Protein AF-A0A258D635-F1 (afdb_monomer_lite)

pLDDT: mean 95.73, std 7.49, range [54.06, 98.81]

Structure (mmCIF, N/CA/C/O backbone):
data_AF-A0A258D635-F1
#
_entry.id   AF-A0A258D635-F1
#
loop_
_atom_site.group_PDB
_atom_site.id
_atom_site.type_symbol
_atom_site.label_atom_id
_atom_site.label_alt_id
_atom_site.label_comp_id
_atom_site.label_asym_id
_atom_site.label_entity_id
_atom_site.label_seq_id
_atom_site.pdbx_PDB_ins_code
_atom_site.Cartn_x
_atom_site.Cartn_y
_atom_site.Cartn_z
_atom_site.occupancy
_atom_site.B_iso_or_equiv
_atom_site.auth_seq_id
_atom_site.auth_comp_id
_atom_site.auth_asym_id
_atom_site.auth_atom_id
_atom_site.pdbx_PDB_model_num
ATOM 1 N N . ARG A 1 1 ? -7.916 12.656 21.686 1.00 86.75 1 ARG A N 1
ATOM 2 C CA . ARG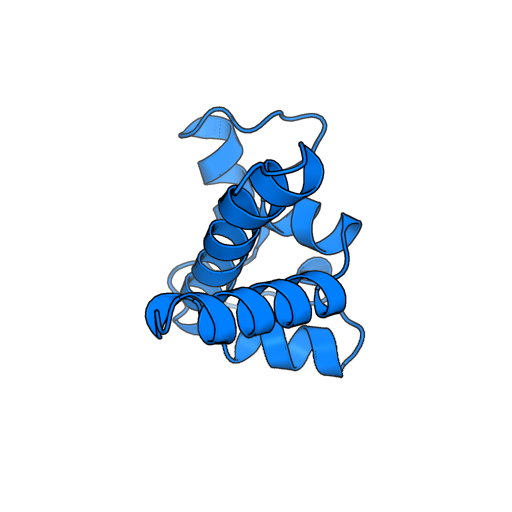 A 1 1 ? -7.678 11.275 22.177 1.00 86.75 1 ARG A CA 1
ATOM 3 C C . ARG A 1 1 ? -6.200 10.934 22.041 1.00 86.75 1 ARG A C 1
ATOM 5 O O . ARG A 1 1 ? -5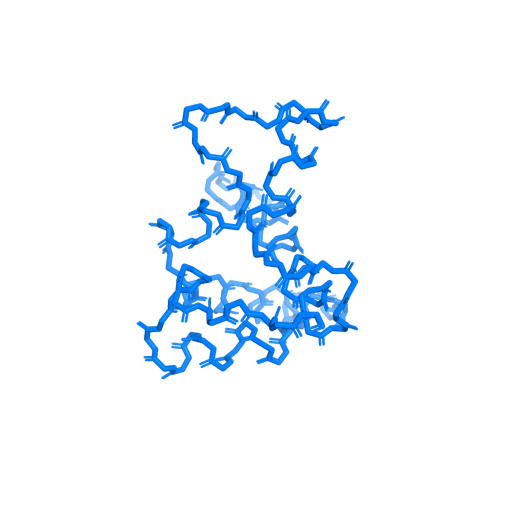.533 11.623 21.280 1.00 86.75 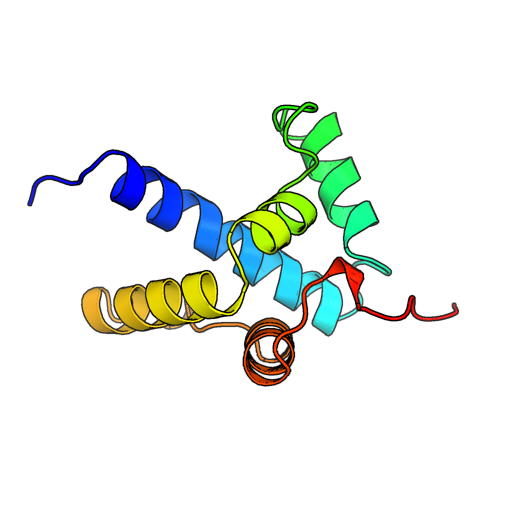1 ARG A O 1
ATOM 12 N N . SER A 1 2 ? -5.697 9.934 22.763 1.00 93.19 2 SER A N 1
ATOM 13 C CA . SER A 1 2 ? -4.369 9.354 22.522 1.00 93.19 2 SER A CA 1
ATOM 14 C C . SER A 1 2 ? -4.426 8.349 21.369 1.00 93.19 2 SER A C 1
ATOM 16 O O . SER A 1 2 ? -5.486 7.785 21.096 1.00 93.19 2 SER A O 1
ATOM 18 N N . PHE A 1 3 ? -3.290 8.144 20.704 1.00 95.06 3 PHE A N 1
ATOM 19 C CA . PHE A 1 3 ? -3.130 7.179 19.620 1.00 95.06 3 PHE A CA 1
ATOM 20 C C . PHE A 1 3 ? -2.059 6.159 19.999 1.00 95.06 3 PHE A C 1
ATOM 22 O O . PHE A 1 3 ? -1.043 6.523 20.597 1.00 95.06 3 PHE A O 1
ATOM 29 N N . THR A 1 4 ? -2.282 4.890 19.661 1.00 97.50 4 THR A N 1
ATOM 30 C CA . THR A 1 4 ? -1.237 3.864 19.766 1.00 97.50 4 THR A CA 1
ATOM 31 C C . THR A 1 4 ? -0.211 4.055 18.650 1.00 97.50 4 THR A C 1
ATOM 33 O O . THR A 1 4 ? -0.491 4.701 17.641 1.00 97.50 4 THR A O 1
ATOM 36 N N . THR A 1 5 ? 0.983 3.480 18.796 1.00 97.00 5 THR A N 1
ATOM 37 C CA . THR A 1 5 ? 2.010 3.527 17.742 1.00 97.00 5 THR A CA 1
ATOM 38 C C . THR A 1 5 ? 1.505 2.939 16.423 1.00 97.00 5 THR A C 1
ATOM 40 O O . THR A 1 5 ? 1.735 3.531 15.372 1.00 97.00 5 THR A O 1
ATOM 43 N N . ASP A 1 6 ? 0.762 1.833 16.473 1.00 94.69 6 ASP A N 1
ATOM 44 C CA . ASP A 1 6 ? 0.198 1.197 15.277 1.00 94.69 6 ASP A CA 1
ATOM 45 C C . ASP A 1 6 ? -0.889 2.055 14.624 1.00 94.69 6 ASP A C 1
ATOM 47 O O . ASP A 1 6 ? -0.987 2.123 13.396 1.00 94.69 6 ASP A O 1
ATOM 51 N N . GLU A 1 7 ? -1.683 2.766 15.429 1.00 95.75 7 GLU A N 1
ATOM 52 C CA . GLU A 1 7 ? -2.655 3.720 14.903 1.00 95.75 7 GLU A CA 1
ATOM 53 C C . GLU A 1 7 ? -1.950 4.909 14.240 1.00 95.75 7 GLU A C 1
ATOM 55 O O . GLU A 1 7 ? -2.335 5.318 13.150 1.00 95.75 7 GLU A O 1
ATOM 60 N N . ILE A 1 8 ? -0.875 5.431 14.838 1.00 97.38 8 ILE A N 1
ATOM 61 C CA . ILE A 1 8 ? -0.072 6.495 14.220 1.00 97.38 8 ILE A CA 1
ATOM 62 C C . ILE A 1 8 ? 0.505 6.019 12.880 1.00 97.38 8 ILE A C 1
ATOM 64 O O . ILE A 1 8 ? 0.395 6.731 11.885 1.00 97.38 8 ILE A O 1
ATOM 68 N N . LEU A 1 9 ? 1.086 4.816 12.833 1.00 96.19 9 LEU A N 1
ATOM 69 C CA . LEU A 1 9 ? 1.669 4.264 11.610 1.00 96.19 9 LEU A CA 1
ATOM 70 C C . LEU A 1 9 ? 0.622 4.064 10.511 1.00 96.19 9 LEU A C 1
ATOM 72 O O . LEU A 1 9 ? 0.817 4.542 9.399 1.00 96.19 9 LEU A O 1
ATOM 76 N N . SER A 1 10 ? -0.495 3.400 10.811 1.00 96.25 10 SER A N 1
ATOM 77 C CA . SER A 1 10 ? -1.555 3.153 9.820 1.00 96.25 10 SER A CA 1
ATOM 78 C C . SER A 1 10 ? -2.168 4.449 9.289 1.00 96.25 10 SER A C 1
ATOM 80 O O . SER A 1 10 ? -2.299 4.611 8.079 1.00 96.25 10 SER A O 1
ATOM 82 N N . ARG A 1 11 ? -2.431 5.432 10.159 1.00 96.81 11 ARG A N 1
ATOM 83 C CA . ARG A 1 11 ? -2.937 6.754 9.752 1.00 96.81 11 ARG A CA 1
ATOM 84 C C . ARG A 1 11 ? -2.010 7.511 8.804 1.00 96.81 11 ARG A C 1
ATOM 86 O O . ARG A 1 11 ? -2.495 8.335 8.037 1.00 96.81 11 ARG A O 1
ATOM 93 N N . LEU A 1 12 ? -0.703 7.268 8.877 1.00 96.62 12 LEU A N 1
ATOM 94 C CA . LEU A 1 12 ? 0.280 7.903 8.000 1.00 96.62 12 LEU A CA 1
ATOM 95 C C . LEU A 1 12 ? 0.506 7.105 6.714 1.00 96.62 12 LEU A C 1
ATOM 97 O O . LEU A 1 12 ? 0.619 7.694 5.643 1.00 96.62 12 LEU A O 1
ATOM 101 N N . LEU A 1 13 ? 0.581 5.777 6.811 1.00 97.88 13 LEU A N 1
ATOM 102 C CA . LEU A 1 13 ? 1.009 4.922 5.704 1.00 97.88 13 LEU A CA 1
ATOM 103 C C . LEU A 1 13 ? -0.144 4.432 4.825 1.00 97.88 13 LEU A C 1
ATOM 105 O O . LEU A 1 13 ? 0.035 4.318 3.615 1.00 97.88 13 LEU A O 1
ATOM 109 N N . ASP A 1 14 ? -1.330 4.187 5.381 1.00 98.56 14 ASP A N 1
ATOM 110 C CA . ASP A 1 14 ? -2.467 3.717 4.584 1.00 98.56 14 ASP A CA 1
ATOM 111 C C . ASP A 1 14 ? -2.883 4.733 3.504 1.00 98.56 14 ASP A C 1
ATOM 113 O O . ASP A 1 14 ? -3.112 4.314 2.367 1.00 98.56 14 ASP A O 1
ATOM 117 N N . PRO A 1 15 ? -2.922 6.059 3.771 1.00 98.56 15 PRO A N 1
ATOM 118 C CA . PRO A 1 15 ? -3.197 7.044 2.726 1.00 98.56 15 PRO A CA 1
ATOM 119 C C . PRO A 1 15 ? -2.124 7.077 1.630 1.00 98.56 15 PRO A C 1
ATOM 121 O O . PRO A 1 15 ? -2.459 7.265 0.464 1.00 98.56 15 PRO A O 1
ATOM 124 N N . ILE A 1 16 ? -0.851 6.844 1.975 1.00 98.19 16 ILE A N 1
ATOM 125 C CA . ILE A 1 16 ? 0.250 6.759 1.000 1.00 98.19 16 ILE A CA 1
ATOM 126 C C . ILE A 1 16 ? 0.035 5.572 0.058 1.00 98.19 16 ILE A C 1
ATOM 128 O O . ILE A 1 16 ? 0.145 5.713 -1.159 1.00 98.19 16 ILE A O 1
ATOM 132 N N . VAL A 1 17 ? -0.310 4.408 0.612 1.00 98.62 17 VAL A N 1
ATOM 133 C CA . VAL A 1 17 ? -0.634 3.214 -0.180 1.00 98.62 17 VAL A CA 1
ATOM 134 C C . VAL A 1 17 ? -1.853 3.463 -1.066 1.00 98.62 17 VAL A C 1
ATOM 136 O O . VAL A 1 17 ? -1.865 3.077 -2.235 1.00 98.62 17 VAL A O 1
ATOM 139 N N . ASN A 1 18 ? -2.874 4.124 -0.520 1.00 98.75 18 ASN A N 1
ATOM 140 C CA . ASN A 1 18 ? -4.087 4.461 -1.251 1.00 98.75 18 ASN A CA 1
ATOM 141 C C . ASN A 1 18 ? -3.794 5.348 -2.467 1.00 98.75 18 ASN A C 1
ATOM 143 O O . ASN A 1 18 ? -4.287 5.089 -3.562 1.00 98.75 18 ASN A O 1
ATOM 147 N N . GLU A 1 19 ? -2.942 6.354 -2.288 1.00 98.56 19 GLU A N 1
ATOM 148 C CA . GLU A 1 19 ? -2.510 7.227 -3.375 1.00 98.56 19 GLU A CA 1
ATOM 149 C C . GLU A 1 19 ? -1.671 6.476 -4.411 1.00 98.56 19 GLU A C 1
ATOM 151 O O . GLU A 1 19 ? -1.894 6.618 -5.612 1.00 98.56 19 GLU A O 1
ATOM 156 N N . GLY A 1 20 ? -0.784 5.583 -3.967 1.00 98.38 20 GLY A N 1
ATOM 157 C CA . GLY A 1 20 ? -0.062 4.685 -4.867 1.00 98.38 20 GLY A CA 1
ATOM 158 C C . GLY A 1 20 ? -1.001 3.830 -5.728 1.00 98.38 20 GLY A C 1
ATOM 159 O O . GLY A 1 20 ? -0.757 3.644 -6.921 1.00 98.38 20 GLY A O 1
ATOM 160 N N . ALA A 1 21 ? -2.120 3.362 -5.168 1.00 98.50 21 ALA A N 1
ATOM 161 C CA . ALA A 1 21 ? -3.136 2.643 -5.930 1.00 98.50 21 ALA A CA 1
ATOM 162 C C . ALA A 1 21 ? -3.842 3.531 -6.974 1.00 98.50 21 ALA A C 1
ATOM 164 O O . ALA A 1 21 ? -4.098 3.050 -8.078 1.00 98.50 21 ALA A O 1
ATOM 165 N N . ARG A 1 22 ? -4.111 4.811 -6.676 1.00 98.56 22 ARG A N 1
ATOM 166 C CA . ARG A 1 22 ? -4.663 5.765 -7.662 1.00 98.56 22 ARG A CA 1
ATOM 167 C C . ARG A 1 22 ? -3.691 6.021 -8.806 1.00 98.56 22 ARG A C 1
ATOM 169 O O . ARG A 1 22 ? -4.069 5.873 -9.961 1.00 98.56 22 ARG A O 1
ATOM 176 N N . ILE A 1 23 ? -2.420 6.269 -8.490 1.00 98.38 23 ILE A N 1
ATOM 177 C CA . ILE A 1 23 ? -1.341 6.462 -9.474 1.00 98.38 23 ILE A CA 1
ATOM 178 C C . ILE A 1 23 ? -1.258 5.273 -10.451 1.00 98.38 23 ILE A C 1
ATOM 180 O O . ILE A 1 23 ? -1.085 5.463 -11.658 1.00 98.38 23 ILE A O 1
ATOM 184 N N . LEU A 1 24 ? -1.401 4.040 -9.952 1.00 97.50 24 LEU A N 1
ATOM 185 C CA . LEU A 1 24 ? -1.431 2.833 -10.789 1.00 97.50 24 LEU A CA 1
ATOM 186 C C . LEU A 1 24 ? -2.719 2.699 -11.613 1.00 97.50 24 LEU A C 1
ATOM 188 O O . LEU A 1 24 ? -2.691 2.208 -12.745 1.00 97.50 24 LEU A O 1
ATOM 192 N N . GLU A 1 25 ? -3.860 3.081 -11.046 1.00 96.38 25 GLU A N 1
ATOM 193 C CA . GLU A 1 25 ? -5.153 3.032 -11.726 1.00 96.38 25 GLU A CA 1
ATOM 194 C C . GLU A 1 25 ? -5.209 4.013 -12.902 1.00 96.38 25 GLU A C 1
ATOM 196 O O . GLU A 1 25 ? -5.572 3.617 -14.015 1.00 96.38 25 GLU A O 1
ATOM 201 N N . GLU A 1 26 ? -4.749 5.241 -12.663 1.00 97.19 26 GLU A N 1
ATOM 202 C CA . GLU A 1 26 ? -4.629 6.334 -13.631 1.00 97.19 26 GLU A CA 1
ATOM 203 C C . GLU A 1 26 ? -3.549 6.075 -14.694 1.00 97.19 26 GLU A C 1
ATOM 205 O O . GLU A 1 26 ? -3.531 6.725 -15.737 1.00 97.19 26 GLU A O 1
ATOM 210 N N . GLY A 1 27 ? -2.668 5.095 -14.466 1.00 95.88 27 GLY A N 1
ATOM 211 C CA . GLY A 1 27 ? -1.597 4.732 -15.394 1.00 95.88 27 GLY A CA 1
ATOM 212 C C . GLY A 1 27 ? -0.415 5.703 -15.386 1.00 95.88 27 GLY A C 1
ATOM 213 O O . GLY A 1 27 ? 0.378 5.695 -16.325 1.00 95.88 27 GLY A O 1
ATOM 214 N N . VAL A 1 28 ? -0.279 6.517 -14.336 1.00 97.25 28 VAL A N 1
ATOM 215 C CA . VAL A 1 28 ? 0.872 7.410 -14.130 1.00 97.25 28 VAL A CA 1
ATOM 216 C C . VAL A 1 28 ? 2.143 6.596 -13.863 1.00 97.25 28 VAL A C 1
ATOM 218 O O . VAL A 1 28 ? 3.217 6.947 -14.348 1.00 97.25 28 VAL A O 1
ATOM 221 N N . ALA A 1 29 ? 2.020 5.478 -13.140 1.00 96.44 29 ALA A N 1
ATOM 222 C CA . ALA A 1 29 ? 3.070 4.470 -13.005 1.00 96.44 29 ALA A CA 1
ATOM 223 C C . ALA A 1 29 ? 2.662 3.164 -13.702 1.00 96.44 29 ALA A C 1
ATOM 225 O O . ALA A 1 29 ? 1.502 2.750 -13.643 1.00 96.44 29 ALA A O 1
ATOM 226 N N . ALA A 1 30 ? 3.622 2.482 -14.335 1.00 94.94 30 ALA A N 1
ATOM 227 C CA . ALA A 1 30 ? 3.353 1.255 -15.087 1.00 94.94 30 ALA A CA 1
ATOM 228 C C . ALA A 1 30 ? 3.220 0.017 -14.183 1.00 94.94 30 ALA A C 1
ATOM 230 O O . ALA A 1 30 ? 2.501 -0.932 -14.517 1.00 94.94 30 ALA A O 1
ATOM 231 N N . ARG A 1 31 ? 3.922 0.006 -13.044 1.00 96.50 31 ARG A N 1
ATOM 232 C CA . ARG A 1 31 ? 3.920 -1.094 -12.068 1.00 96.50 31 ARG A CA 1
ATOM 233 C C . ARG A 1 31 ? 4.179 -0.591 -10.640 1.00 96.50 31 ARG A C 1
ATOM 235 O O . ARG A 1 31 ? 4.829 0.441 -10.474 1.00 96.50 31 ARG A O 1
ATOM 242 N N . PRO A 1 32 ? 3.758 -1.341 -9.601 1.00 97.88 32 PRO A N 1
ATOM 243 C CA . PRO A 1 32 ? 3.942 -0.943 -8.199 1.00 97.88 32 PRO A CA 1
ATOM 244 C C . PRO A 1 32 ? 5.405 -0.673 -7.830 1.00 97.88 32 PRO A C 1
ATOM 246 O O . PRO A 1 32 ? 5.704 0.275 -7.112 1.00 97.88 32 PRO A O 1
ATOM 249 N N . GLY A 1 33 ? 6.327 -1.460 -8.393 1.00 97.25 33 GLY A N 1
ATOM 250 C CA . GLY A 1 33 ? 7.761 -1.294 -8.162 1.00 97.25 33 GLY A CA 1
ATOM 251 C C . GLY A 1 33 ? 8.323 0.057 -8.623 1.00 97.25 33 GLY A C 1
ATOM 252 O O . GLY A 1 33 ? 9.297 0.522 -8.043 1.00 97.25 33 GLY A O 1
ATOM 253 N N . ASP A 1 34 ? 7.714 0.718 -9.616 1.00 97.44 34 ASP A N 1
ATOM 254 C CA . ASP A 1 34 ? 8.167 2.050 -10.043 1.00 97.44 34 ASP A CA 1
ATOM 255 C C . ASP A 1 34 ? 7.889 3.096 -8.948 1.00 97.44 34 ASP A C 1
ATOM 257 O O . ASP A 1 34 ? 8.709 3.983 -8.710 1.00 97.44 34 ASP A O 1
ATOM 261 N N . ILE A 1 35 ? 6.772 2.947 -8.226 1.00 98.19 35 ILE A N 1
ATOM 262 C CA . ILE A 1 35 ? 6.435 3.775 -7.060 1.00 98.19 35 ILE A CA 1
ATOM 263 C C . ILE A 1 35 ? 7.414 3.479 -5.920 1.00 98.19 35 ILE A C 1
ATOM 265 O O . ILE A 1 35 ? 7.984 4.404 -5.343 1.00 98.19 35 ILE A O 1
ATOM 269 N N . ASP A 1 36 ? 7.669 2.201 -5.630 1.00 98.31 36 ASP A N 1
ATOM 270 C CA . ASP A 1 36 ? 8.598 1.802 -4.566 1.00 98.31 36 ASP A CA 1
ATOM 271 C C . ASP A 1 36 ? 10.014 2.355 -4.789 1.00 98.31 36 ASP A C 1
ATOM 273 O O . ASP A 1 36 ? 10.633 2.865 -3.855 1.00 98.31 36 ASP A O 1
ATOM 277 N N . VAL A 1 37 ? 10.514 2.338 -6.030 1.00 98.00 37 VAL A N 1
ATOM 278 C CA . VAL A 1 37 ? 11.825 2.908 -6.384 1.00 98.00 37 VAL A CA 1
ATOM 279 C C . VAL A 1 37 ? 11.889 4.411 -6.101 1.00 98.00 37 VAL A C 1
ATOM 281 O O . VAL A 1 37 ? 12.908 4.887 -5.595 1.00 98.00 37 VAL A O 1
ATOM 284 N N . ILE A 1 38 ? 10.821 5.163 -6.375 1.00 97.62 38 ILE A N 1
ATOM 285 C CA . ILE A 1 38 ? 10.761 6.598 -6.058 1.00 97.62 38 ILE A CA 1
ATOM 286 C C . ILE A 1 38 ? 10.796 6.815 -4.544 1.00 97.62 38 ILE A C 1
ATOM 288 O O . ILE A 1 38 ? 11.523 7.681 -4.064 1.00 97.62 38 ILE A O 1
ATOM 292 N N . TRP A 1 39 ? 10.067 6.015 -3.770 1.00 98.06 39 TRP A N 1
ATOM 293 C CA . TRP A 1 39 ? 10.061 6.130 -2.310 1.00 98.06 39 TRP A CA 1
ATOM 294 C C . TRP A 1 39 ? 11.410 5.792 -1.677 1.00 98.06 39 TRP A C 1
ATOM 296 O O . TRP A 1 39 ? 11.856 6.486 -0.761 1.00 98.06 39 TRP A O 1
ATOM 306 N N . LEU A 1 40 ? 12.095 4.784 -2.210 1.00 97.69 40 LEU A N 1
ATOM 307 C CA . LEU A 1 40 ? 13.445 4.411 -1.797 1.00 97.69 40 LEU A CA 1
ATOM 308 C C . LEU A 1 40 ? 14.460 5.530 -2.052 1.00 97.69 40 LEU A C 1
ATOM 310 O O . LEU A 1 40 ? 15.237 5.870 -1.165 1.00 97.69 40 LEU A O 1
ATOM 314 N N . ASN A 1 41 ? 14.448 6.115 -3.252 1.00 97.56 41 ASN A N 1
ATOM 315 C CA . ASN A 1 41 ? 15.504 7.035 -3.691 1.00 97.56 41 ASN A CA 1
ATOM 316 C C . ASN A 1 41 ? 15.177 8.519 -3.463 1.00 97.56 41 ASN A C 1
ATOM 318 O O . ASN A 1 41 ? 16.088 9.339 -3.396 1.00 97.56 41 ASN A O 1
ATOM 322 N N . GLY A 1 42 ? 13.897 8.877 -3.365 1.00 97.12 42 GLY A N 1
ATOM 323 C CA . GLY A 1 42 ? 13.431 10.260 -3.234 1.00 97.12 42 GLY A CA 1
ATOM 324 C C . GLY A 1 42 ? 12.962 10.631 -1.830 1.00 97.12 42 GLY A C 1
ATOM 325 O O . GLY A 1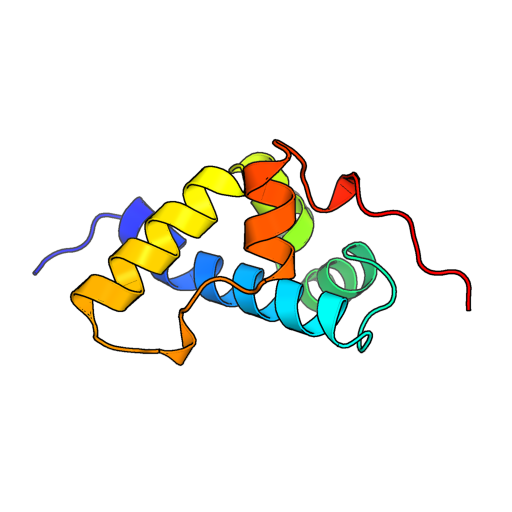 42 ? 13.127 11.775 -1.416 1.00 97.12 42 GLY A O 1
ATOM 326 N N . TYR A 1 43 ? 12.411 9.671 -1.083 1.00 96.25 43 TYR A N 1
ATOM 327 C CA . TYR A 1 43 ? 11.775 9.920 0.219 1.00 96.25 43 TYR A CA 1
ATOM 328 C C . TYR A 1 43 ? 12.406 9.125 1.370 1.00 96.25 43 TYR A C 1
ATOM 330 O O . TYR A 1 43 ? 11.889 9.138 2.486 1.00 96.25 43 TYR A O 1
ATOM 338 N N . ASN A 1 44 ? 13.545 8.469 1.114 1.00 96.19 44 ASN A N 1
ATOM 339 C CA . ASN A 1 44 ? 14.333 7.722 2.096 1.00 96.19 44 ASN A CA 1
ATOM 340 C C . ASN A 1 44 ? 13.527 6.635 2.832 1.00 96.19 44 ASN A C 1
ATOM 342 O O . ASN A 1 44 ? 13.659 6.446 4.046 1.00 96.19 44 ASN A O 1
ATOM 346 N N . TRP A 1 45 ? 12.670 5.918 2.098 1.00 97.12 45 TRP A N 1
ATOM 347 C CA . TRP A 1 45 ? 11.975 4.754 2.640 1.00 97.12 45 TRP A CA 1
ATOM 348 C C . TRP A 1 45 ? 12.991 3.681 3.082 1.00 97.12 45 TRP A C 1
ATOM 350 O O . TRP A 1 45 ? 13.968 3.435 2.370 1.00 97.12 45 TRP A O 1
ATOM 360 N N . PRO A 1 46 ? 12.798 3.016 4.239 1.00 96.38 46 PRO A N 1
ATOM 361 C CA . PRO A 1 46 ? 13.743 2.019 4.737 1.00 96.38 46 PRO A CA 1
ATOM 362 C C . PRO A 1 46 ? 13.855 0.831 3.776 1.00 96.38 46 PRO A C 1
ATOM 364 O O . PRO A 1 46 ? 12.938 0.017 3.676 1.00 96.38 46 PRO A O 1
ATOM 367 N N . ALA A 1 47 ? 15.007 0.696 3.114 1.00 95.69 47 ALA A N 1
ATOM 368 C CA . ALA A 1 47 ? 15.200 -0.270 2.031 1.00 95.69 47 ALA A CA 1
ATOM 369 C C . ALA A 1 47 ? 14.934 -1.733 2.422 1.00 95.69 47 ALA A C 1
ATOM 371 O O . ALA A 1 47 ? 14.413 -2.511 1.627 1.00 95.69 47 ALA A O 1
ATOM 372 N N . TRP A 1 48 ? 15.211 -2.109 3.673 1.00 94.69 48 TRP A N 1
ATOM 373 C CA . TRP A 1 48 ? 14.925 -3.454 4.190 1.00 94.69 48 TRP A CA 1
ATOM 374 C C . TRP A 1 48 ? 13.425 -3.744 4.375 1.00 94.69 48 TRP A C 1
ATOM 376 O O . TRP A 1 48 ? 13.060 -4.858 4.743 1.00 94.69 48 TRP A O 1
ATOM 386 N N . ARG A 1 49 ? 12.550 -2.757 4.142 1.00 95.00 49 ARG A N 1
ATOM 387 C CA . ARG A 1 49 ? 11.089 -2.910 4.092 1.00 95.00 49 ARG A CA 1
ATOM 388 C C . ARG A 1 49 ? 10.522 -2.781 2.672 1.00 95.00 49 ARG A C 1
ATOM 390 O O . ARG A 1 49 ? 9.311 -2.641 2.537 1.00 95.00 49 ARG A O 1
ATOM 397 N N . GLY A 1 50 ? 11.359 -2.815 1.632 1.00 96.12 50 GLY A N 1
ATOM 398 C CA . GLY A 1 50 ? 10.924 -2.635 0.243 1.00 96.12 50 GLY A CA 1
ATOM 399 C C . GLY A 1 50 ? 10.526 -1.185 -0.028 1.00 96.12 50 GLY A C 1
ATOM 400 O O . GLY A 1 50 ? 11.290 -0.283 0.287 1.00 96.12 50 GLY A O 1
ATOM 401 N N . GLY A 1 51 ? 9.335 -0.954 -0.572 1.00 97.88 51 GLY A N 1
ATOM 402 C CA . GLY A 1 51 ? 8.688 0.361 -0.644 1.00 97.88 51 GLY A CA 1
ATOM 403 C C . GLY A 1 51 ? 7.253 0.298 -0.105 1.00 97.88 51 GLY A C 1
ATOM 404 O O . GLY A 1 51 ? 6.851 -0.751 0.405 1.00 97.88 51 GLY A O 1
ATOM 405 N N . PRO A 1 52 ? 6.470 1.387 -0.166 1.00 98.25 52 PRO A N 1
ATOM 406 C CA . PRO A 1 52 ? 5.102 1.405 0.350 1.00 98.25 52 PRO A CA 1
ATOM 407 C C . PRO A 1 52 ? 4.179 0.372 -0.304 1.00 98.25 52 PRO A C 1
ATOM 409 O O . PRO A 1 52 ? 3.343 -0.202 0.390 1.00 98.25 52 PRO A O 1
ATOM 412 N N . MET A 1 53 ? 4.336 0.092 -1.600 1.00 98.50 53 MET A N 1
ATOM 413 C CA . MET A 1 53 ? 3.498 -0.877 -2.307 1.00 98.50 53 MET A CA 1
ATOM 414 C C . MET A 1 53 ? 3.846 -2.302 -1.873 1.00 98.50 53 MET A C 1
ATOM 416 O O . MET A 1 53 ? 2.957 -3.068 -1.511 1.00 98.50 53 MET A O 1
ATOM 420 N N . TYR A 1 54 ? 5.138 -2.635 -1.811 1.00 98.25 54 TYR A N 1
ATOM 421 C CA . TYR A 1 54 ? 5.595 -3.899 -1.229 1.00 98.25 54 TYR A CA 1
ATOM 422 C C . TYR A 1 54 ? 5.168 -4.055 0.239 1.00 98.25 54 TYR A C 1
ATOM 424 O O . TYR A 1 54 ? 4.668 -5.101 0.646 1.00 98.25 54 TYR A O 1
ATOM 432 N N . TRP A 1 55 ? 5.339 -3.011 1.054 1.00 98.00 55 TRP A N 1
ATOM 433 C CA . TRP A 1 55 ? 4.947 -3.025 2.461 1.00 98.00 55 TRP A CA 1
ATOM 434 C C . TRP A 1 55 ? 3.444 -3.276 2.622 1.00 98.00 55 TRP A C 1
ATOM 436 O O . TRP A 1 55 ? 3.057 -4.066 3.485 1.00 98.00 55 TRP A O 1
ATOM 446 N N . ALA A 1 56 ? 2.608 -2.682 1.769 1.00 98.44 56 ALA A N 1
ATOM 447 C CA . ALA A 1 56 ? 1.168 -2.909 1.779 1.00 98.44 56 ALA A CA 1
ATOM 448 C C . ALA A 1 56 ? 0.803 -4.389 1.590 1.00 98.44 56 ALA A C 1
ATOM 450 O O . ALA A 1 56 ? -0.075 -4.893 2.292 1.00 98.44 56 ALA A O 1
ATOM 451 N N . ASP A 1 57 ? 1.522 -5.103 0.721 1.00 98.31 57 ASP A N 1
ATOM 452 C CA . ASP A 1 57 ? 1.324 -6.542 0.519 1.00 98.31 57 ASP A CA 1
ATOM 453 C C . ASP A 1 57 ? 1.691 -7.354 1.767 1.00 98.31 57 ASP A C 1
ATOM 455 O O . ASP A 1 57 ? 1.011 -8.327 2.089 1.00 98.31 57 ASP A O 1
ATOM 459 N N . THR A 1 58 ? 2.700 -6.924 2.535 1.00 97.00 58 THR A N 1
ATOM 460 C CA . THR A 1 58 ? 3.050 -7.578 3.813 1.00 97.00 58 THR A CA 1
ATOM 461 C C . THR A 1 58 ? 2.007 -7.359 4.911 1.00 97.00 58 THR A C 1
ATOM 463 O O . THR A 1 58 ? 1.869 -8.192 5.804 1.00 97.00 58 THR A O 1
ATOM 466 N N . VAL A 1 59 ? 1.275 -6.243 4.856 1.00 97.25 59 VAL A N 1
ATOM 467 C CA . VAL A 1 59 ? 0.197 -5.912 5.802 1.00 97.25 59 VAL A CA 1
ATOM 468 C C . VAL A 1 59 ? -1.121 -6.580 5.404 1.00 97.25 59 VAL A C 1
ATOM 470 O O . VAL A 1 59 ? -1.917 -6.941 6.271 1.00 97.25 59 VAL A O 1
ATOM 473 N N . GLY A 1 60 ? -1.350 -6.741 4.102 1.00 98.25 60 GLY A N 1
ATOM 474 C CA . GLY A 1 60 ? -2.593 -7.229 3.522 1.00 98.25 60 GLY A CA 1
ATOM 475 C C . GLY A 1 60 ? -3.547 -6.087 3.165 1.00 98.25 60 GLY A C 1
ATOM 476 O O . GLY A 1 60 ? -3.980 -5.307 4.019 1.00 98.25 60 GLY A O 1
ATOM 477 N N . LEU A 1 61 ? -3.935 -6.025 1.888 1.00 98.62 61 LEU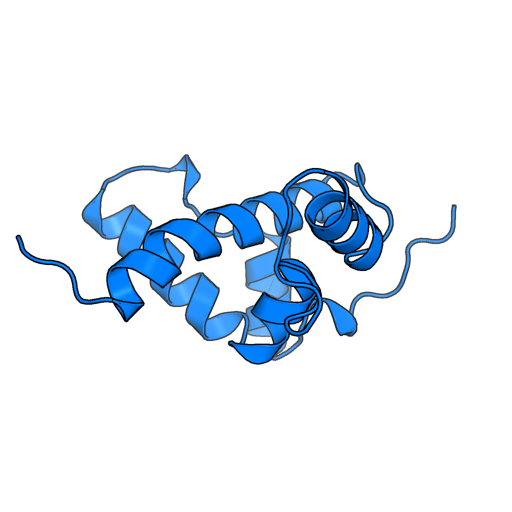 A N 1
ATOM 478 C CA . LEU A 1 61 ? -4.735 -4.921 1.347 1.00 98.62 61 LEU A CA 1
ATOM 479 C C . LEU A 1 61 ? -6.131 -4.819 1.975 1.00 98.62 61 LEU A C 1
ATOM 481 O O . LEU A 1 61 ? -6.635 -3.715 2.159 1.00 98.62 61 LEU A O 1
ATOM 485 N N . GLY A 1 62 ? -6.733 -5.942 2.382 1.00 98.62 62 GLY A N 1
ATOM 486 C CA . GLY A 1 62 ? -8.020 -5.936 3.087 1.00 98.62 62 GLY A CA 1
ATOM 487 C C . GLY A 1 62 ? -7.978 -5.173 4.415 1.00 98.62 62 GLY A C 1
ATOM 488 O O . GLY A 1 62 ? -8.905 -4.427 4.726 1.00 98.62 62 GLY A O 1
ATOM 489 N N . ALA A 1 63 ? -6.878 -5.287 5.166 1.00 98.44 63 ALA A N 1
ATOM 490 C CA . ALA A 1 63 ? -6.707 -4.547 6.414 1.00 98.44 63 ALA A CA 1
ATOM 491 C C . ALA A 1 63 ? -6.536 -3.041 6.160 1.00 98.44 63 ALA A C 1
ATOM 493 O O . ALA A 1 63 ? -7.081 -2.229 6.903 1.00 98.44 63 ALA A O 1
ATOM 494 N N . ILE A 1 64 ? -5.817 -2.671 5.097 1.00 98.75 64 ILE A N 1
ATOM 495 C CA . ILE A 1 64 ? -5.624 -1.271 4.690 1.00 98.75 64 ILE A CA 1
ATOM 496 C C . ILE A 1 64 ? -6.957 -0.652 4.254 1.00 98.75 64 ILE A C 1
ATOM 498 O O . ILE A 1 64 ? -7.303 0.431 4.719 1.00 98.75 64 ILE A O 1
ATOM 502 N N . VAL A 1 65 ? -7.746 -1.352 3.429 1.00 98.81 65 VAL A N 1
ATOM 503 C CA . VAL A 1 65 ? -9.091 -0.904 3.020 1.00 98.81 65 VAL A CA 1
ATOM 504 C C . VAL A 1 65 ? -9.975 -0.658 4.240 1.00 98.81 65 VAL A C 1
ATOM 506 O O . VAL A 1 65 ? -10.544 0.424 4.358 1.00 98.81 65 VAL A O 1
ATOM 509 N N . ALA A 1 66 ? -10.040 -1.609 5.176 1.00 98.62 66 ALA A N 1
ATOM 510 C CA . ALA A 1 66 ? -10.867 -1.471 6.372 1.00 98.62 66 ALA A CA 1
ATOM 511 C C . ALA A 1 66 ? -10.456 -0.263 7.234 1.00 98.62 66 ALA A C 1
ATOM 513 O O . ALA A 1 66 ? -11.314 0.488 7.700 1.00 98.62 66 ALA A O 1
ATOM 514 N N . ARG A 1 67 ? -9.147 -0.034 7.417 1.00 98.50 67 ARG A N 1
ATOM 515 C CA . ARG A 1 67 ? -8.644 1.116 8.185 1.00 98.50 67 ARG A CA 1
ATOM 516 C C . ARG A 1 67 ? -8.906 2.449 7.487 1.00 98.50 67 ARG A C 1
ATOM 518 O O . ARG A 1 67 ? -9.276 3.408 8.158 1.00 98.50 67 ARG A O 1
ATOM 525 N N . LEU A 1 68 ? -8.777 2.513 6.162 1.00 98.69 68 LEU A N 1
ATOM 526 C CA . LEU A 1 68 ? -9.135 3.697 5.376 1.00 98.69 68 LEU A CA 1
ATOM 527 C C . LEU A 1 68 ? -10.634 4.008 5.464 1.00 98.69 68 LEU A C 1
ATOM 529 O O . LEU A 1 68 ? -11.009 5.159 5.657 1.00 98.69 68 LEU A O 1
ATOM 533 N N . GLU A 1 69 ? -11.501 2.999 5.387 1.00 98.50 69 GLU A N 1
ATOM 534 C CA . GLU A 1 69 ? -12.951 3.188 5.537 1.00 98.50 69 GLU A CA 1
ATOM 535 C C . GLU A 1 69 ? -13.323 3.662 6.942 1.00 98.50 69 GLU A C 1
ATOM 537 O O . GLU A 1 69 ? -14.133 4.580 7.086 1.00 98.50 69 GLU A O 1
ATOM 542 N N . GLN A 1 70 ? -12.680 3.105 7.971 1.00 97.88 70 GLN A N 1
ATOM 543 C CA . GLN A 1 70 ? -12.819 3.603 9.336 1.00 97.88 70 GLN A CA 1
ATOM 544 C C . GLN A 1 70 ? -12.364 5.064 9.439 1.00 97.88 70 GLN A C 1
ATOM 546 O O . GLN A 1 70 ? -13.064 5.882 10.030 1.00 97.88 70 GLN A O 1
ATOM 551 N N . LEU A 1 71 ? -11.225 5.413 8.839 1.00 97.06 71 LEU A N 1
ATOM 552 C CA . LEU A 1 71 ? -10.714 6.781 8.811 1.00 97.06 71 LEU A CA 1
ATOM 553 C C . LEU A 1 71 ? -11.697 7.754 8.158 1.00 97.06 71 LEU A C 1
ATOM 555 O O . LEU A 1 71 ? -11.977 8.793 8.747 1.00 97.06 71 LEU A O 1
ATOM 559 N N . VAL A 1 72 ? -12.270 7.402 7.003 1.00 98.25 72 VAL A N 1
ATOM 560 C CA . VAL A 1 72 ? -13.311 8.204 6.337 1.00 98.25 72 VAL A CA 1
ATOM 561 C C . VAL A 1 72 ? -14.523 8.390 7.249 1.00 98.25 72 VAL A C 1
ATOM 563 O O . VAL A 1 72 ? -15.030 9.503 7.368 1.00 98.25 72 VAL A O 1
ATOM 566 N N . ALA A 1 73 ? -14.988 7.326 7.908 1.00 98.00 73 ALA A N 1
ATOM 567 C CA . ALA A 1 73 ? -16.135 7.399 8.812 1.00 98.00 73 ALA A CA 1
ATOM 568 C C . ALA A 1 73 ? -15.860 8.287 10.039 1.00 98.00 73 ALA A C 1
ATOM 570 O O . ALA A 1 73 ? -16.756 8.982 10.514 1.00 98.00 73 ALA A O 1
ATOM 571 N N . GLU A 1 74 ? -14.626 8.280 10.545 1.00 96.31 74 GLU A N 1
ATOM 572 C CA . GLU A 1 74 ? -14.216 9.086 11.694 1.00 96.31 74 GLU A CA 1
ATOM 573 C C . GLU A 1 74 ? -14.000 10.567 11.355 1.00 96.31 74 GLU A C 1
ATOM 575 O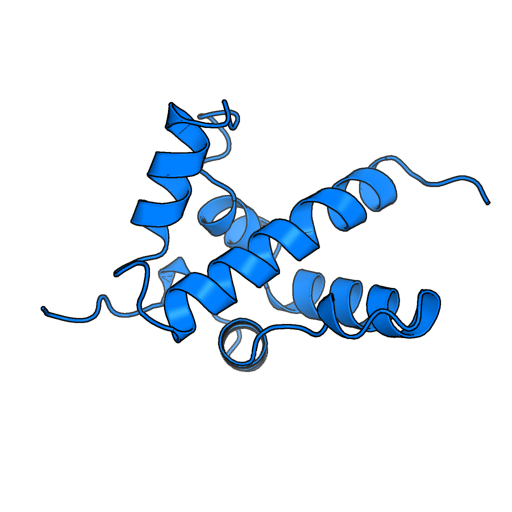 O . GLU A 1 74 ? -14.326 11.430 12.171 1.00 96.31 74 GLU A O 1
ATOM 580 N N . THR A 1 75 ? -13.402 10.875 10.201 1.00 95.94 75 THR A N 1
ATOM 581 C CA . THR A 1 75 ? -12.986 12.245 9.853 1.00 95.94 75 THR A CA 1
ATOM 582 C C . THR A 1 75 ? -13.955 12.955 8.915 1.00 95.94 75 THR A C 1
ATOM 584 O O . THR A 1 75 ? -13.936 14.182 8.841 1.00 95.94 75 THR A O 1
ATOM 587 N N . GLY A 1 76 ? -14.778 12.207 8.177 1.00 97.25 76 GLY A N 1
ATOM 588 C CA . GLY A 1 76 ? -15.568 12.723 7.060 1.00 97.25 76 GLY A CA 1
ATOM 589 C C . GLY A 1 76 ? -14.734 13.082 5.823 1.00 97.25 76 GLY A C 1
ATOM 590 O O . GLY A 1 76 ? -15.281 13.618 4.860 1.00 97.25 76 GLY A O 1
ATOM 591 N N . ASP A 1 77 ? -13.426 12.805 5.825 1.00 97.19 77 ASP A N 1
ATOM 592 C CA . ASP A 1 77 ? -12.535 13.142 4.718 1.00 97.19 77 ASP A CA 1
ATOM 593 C C . ASP A 1 77 ? -12.683 12.135 3.574 1.00 97.19 77 ASP A C 1
ATOM 595 O O . ASP A 1 77 ? -12.177 11.013 3.612 1.00 97.19 77 ASP A O 1
ATOM 599 N N . VAL A 1 78 ? -13.371 12.560 2.518 1.00 95.25 78 VAL A N 1
ATOM 600 C CA . VAL A 1 78 ? -13.628 11.737 1.333 1.00 95.25 78 VAL A CA 1
ATOM 601 C C . VAL A 1 78 ? -12.362 11.404 0.540 1.00 95.25 78 VAL A C 1
ATOM 603 O O . VAL A 1 78 ? -12.366 10.429 -0.211 1.00 95.25 78 VAL A O 1
ATOM 606 N N . THR A 1 79 ? -11.268 12.151 0.714 1.00 95.00 79 THR A N 1
ATOM 607 C CA . THR A 1 79 ? -9.995 11.870 0.028 1.00 95.00 79 THR A CA 1
ATOM 608 C C . THR A 1 79 ? -9.332 10.590 0.541 1.00 95.00 79 THR A C 1
ATOM 610 O O . THR A 1 79 ? -8.515 9.985 -0.157 1.00 95.00 79 THR A O 1
ATOM 613 N N . LEU A 1 80 ? -9.733 10.107 1.720 1.00 97.94 80 LEU A N 1
ATOM 614 C CA . LEU A 1 80 ? -9.258 8.852 2.299 1.00 97.94 80 LEU A CA 1
ATOM 615 C C . LEU A 1 80 ? -10.031 7.626 1.801 1.00 97.94 80 LEU A C 1
ATOM 617 O O . LEU A 1 80 ? -9.674 6.505 2.154 1.00 97.94 80 LEU A O 1
ATOM 621 N N . GLN A 1 81 ? -11.060 7.802 0.963 1.00 98.38 81 GLN A N 1
ATOM 622 C CA . GLN A 1 81 ? -11.794 6.668 0.406 1.00 98.38 81 GLN A CA 1
ATOM 623 C C . GLN A 1 81 ? -10.841 5.723 -0.339 1.00 98.38 81 GLN A C 1
ATOM 625 O O . GLN A 1 81 ? -10.060 6.194 -1.178 1.00 98.38 81 GLN A O 1
ATOM 630 N N . PRO A 1 82 ? -10.893 4.406 -0.060 1.00 98.69 82 PRO A N 1
ATOM 631 C CA . PRO A 1 82 ? -10.049 3.443 -0.745 1.00 98.69 82 PRO A CA 1
ATOM 632 C C . PRO A 1 82 ? -10.222 3.525 -2.263 1.00 98.69 82 PRO A C 1
ATOM 634 O O . PRO A 1 82 ? -11.347 3.503 -2.773 1.00 98.69 82 PRO A O 1
ATOM 637 N N . ALA A 1 83 ? -9.102 3.588 -2.975 1.00 98.56 83 ALA A N 1
ATOM 638 C CA . ALA A 1 83 ? -9.051 3.608 -4.424 1.00 98.56 83 ALA A CA 1
ATOM 639 C C . ALA A 1 83 ? -9.749 2.360 -4.995 1.00 98.56 83 ALA A C 1
ATOM 641 O O . ALA A 1 83 ? -9.620 1.269 -4.420 1.00 98.56 83 ALA A O 1
ATOM 642 N N . PRO A 1 84 ? -10.467 2.474 -6.126 1.00 98.44 84 PRO A N 1
ATOM 643 C CA . PRO A 1 84 ? -11.128 1.328 -6.744 1.00 98.44 84 PRO A CA 1
ATOM 644 C C . PRO A 1 84 ? -10.176 0.153 -7.015 1.00 98.44 84 PRO A C 1
ATOM 646 O O . PRO A 1 84 ? -10.525 -0.990 -6.706 1.00 98.44 84 PRO A O 1
ATOM 649 N N . LEU A 1 85 ? -8.947 0.417 -7.482 1.00 98.25 85 LEU A N 1
ATOM 650 C CA . LEU A 1 85 ? -7.916 -0.618 -7.628 1.00 98.25 85 LEU A CA 1
ATOM 651 C C . LEU A 1 85 ? -7.623 -1.354 -6.311 1.00 98.25 85 LEU A C 1
ATOM 653 O O . LEU A 1 85 ? -7.593 -2.587 -6.289 1.00 98.25 85 LEU A O 1
ATOM 657 N N . LEU A 1 86 ? -7.422 -0.605 -5.225 1.00 98.62 86 LEU A N 1
ATOM 658 C CA . LEU A 1 86 ? -7.113 -1.154 -3.906 1.00 98.62 86 LEU A CA 1
ATOM 659 C C . LEU A 1 86 ? -8.269 -2.023 -3.386 1.00 98.62 86 LEU A C 1
ATOM 661 O O . LEU A 1 86 ? -8.037 -3.143 -2.931 1.00 98.62 86 LEU A O 1
ATOM 665 N N . ARG A 1 87 ? -9.519 -1.557 -3.529 1.00 98.69 87 ARG A N 1
ATOM 666 C CA . ARG A 1 87 ? -10.717 -2.338 -3.170 1.00 98.69 87 ARG A CA 1
ATOM 667 C C . ARG A 1 87 ? -10.827 -3.627 -3.967 1.00 98.69 87 ARG A C 1
ATOM 669 O O . ARG A 1 87 ? -11.127 -4.668 -3.391 1.00 98.69 87 ARG A O 1
ATOM 676 N N . ARG A 1 88 ? -10.588 -3.565 -5.279 1.00 98.56 88 ARG A N 1
ATOM 677 C CA . ARG A 1 88 ? -10.663 -4.740 -6.150 1.00 98.56 88 ARG A CA 1
ATOM 678 C C . ARG A 1 88 ? -9.647 -5.800 -5.734 1.00 98.56 88 ARG A C 1
ATOM 680 O O . ARG A 1 88 ? -10.026 -6.950 -5.554 1.00 98.56 88 ARG A O 1
ATOM 687 N N . LEU A 1 89 ? -8.381 -5.420 -5.547 1.00 98.44 89 LEU A N 1
ATOM 688 C CA . LEU A 1 89 ? -7.340 -6.370 -5.142 1.00 98.44 89 LEU A CA 1
ATOM 689 C C . LEU A 1 89 ? -7.637 -6.981 -3.769 1.00 98.44 89 LEU A C 1
ATOM 691 O O . LEU A 1 89 ? -7.571 -8.199 -3.621 1.00 98.44 89 LEU A O 1
ATOM 695 N N . ALA A 1 90 ? -8.062 -6.160 -2.803 1.00 98.56 90 ALA A N 1
ATOM 696 C CA . ALA A 1 90 ? -8.492 -6.638 -1.493 1.00 98.56 90 ALA A CA 1
ATOM 697 C C . ALA A 1 90 ? -9.658 -7.642 -1.581 1.00 98.56 90 ALA A C 1
ATOM 699 O O . ALA A 1 90 ? -9.602 -8.693 -0.946 1.00 98.56 90 ALA A O 1
ATOM 700 N N . ALA A 1 91 ? -10.687 -7.355 -2.387 1.00 98.44 91 ALA A N 1
ATOM 701 C CA . ALA A 1 91 ? -11.837 -8.243 -2.580 1.00 98.44 91 ALA A CA 1
ATOM 702 C C . ALA A 1 91 ? -11.461 -9.569 -3.266 1.00 98.44 91 ALA A C 1
ATOM 704 O O . ALA A 1 91 ? -12.076 -10.599 -3.003 1.00 98.44 91 ALA A O 1
ATOM 705 N N . GLU A 1 92 ? -10.439 -9.554 -4.123 1.00 98.12 92 GLU A N 1
ATOM 706 C CA . GLU A 1 92 ? -9.892 -10.746 -4.778 1.00 98.12 92 GLU A CA 1
ATOM 707 C C . GLU A 1 92 ? -8.902 -11.529 -3.897 1.00 98.12 92 GLU A C 1
ATOM 709 O O . GLU A 1 92 ? -8.419 -12.579 -4.320 1.00 98.12 92 GLU A O 1
ATOM 714 N N . GLY A 1 93 ? -8.579 -11.039 -2.693 1.00 97.50 93 GLY A N 1
ATOM 715 C CA . GLY A 1 93 ? -7.559 -11.637 -1.826 1.00 97.50 93 GLY A CA 1
ATOM 716 C C . GLY A 1 93 ? -6.139 -11.538 -2.394 1.00 97.50 93 GLY A C 1
ATOM 717 O O . GLY A 1 93 ? -5.298 -12.376 -2.077 1.00 97.50 93 GLY A O 1
ATOM 718 N N . LYS A 1 94 ? -5.886 -10.543 -3.250 1.00 98.00 94 LYS A N 1
ATOM 719 C CA . LYS A 1 94 ? -4.616 -10.312 -3.952 1.00 98.00 94 LYS A CA 1
ATOM 720 C C . LYS A 1 94 ? -3.847 -9.125 -3.382 1.00 98.00 94 LYS A C 1
ATOM 722 O O . LYS A 1 94 ? -4.418 -8.265 -2.710 1.00 98.00 94 LYS A O 1
ATOM 727 N N . GLY A 1 95 ? -2.560 -9.073 -3.707 1.00 97.75 95 GLY A N 1
ATOM 728 C CA . GLY A 1 95 ? -1.671 -7.938 -3.476 1.00 97.75 95 GLY A CA 1
ATOM 729 C C . GLY A 1 95 ? -1.378 -7.131 -4.743 1.00 97.75 95 GLY A C 1
ATOM 730 O O . GLY A 1 95 ? -1.797 -7.471 -5.853 1.00 97.75 95 GLY A O 1
ATOM 731 N N . PHE A 1 96 ? -0.604 -6.061 -4.593 1.00 98.12 96 PHE A N 1
ATOM 732 C CA . PHE A 1 96 ? -0.032 -5.308 -5.705 1.00 98.12 96 PHE A CA 1
ATOM 733 C C . PHE A 1 96 ? 0.942 -6.156 -6.527 1.00 98.12 96 PHE A C 1
ATOM 735 O O . PHE A 1 96 ? 0.996 -5.991 -7.746 1.00 98.12 96 PHE A O 1
ATOM 742 N N . ALA A 1 97 ? 1.664 -7.089 -5.902 1.00 95.94 97 ALA A N 1
ATOM 743 C CA . ALA A 1 97 ? 2.540 -8.039 -6.588 1.00 95.94 97 ALA A CA 1
ATOM 744 C C . ALA A 1 97 ? 1.808 -8.919 -7.624 1.00 95.94 97 ALA A C 1
ATOM 746 O O . ALA A 1 97 ? 2.429 -9.371 -8.585 1.00 95.94 97 ALA A O 1
ATOM 747 N N . ASP A 1 98 ? 0.493 -9.119 -7.478 1.00 96.19 98 ASP A N 1
ATOM 748 C CA . ASP A 1 98 ? -0.327 -9.893 -8.419 1.00 96.19 98 ASP A CA 1
ATOM 749 C C . ASP A 1 98 ? -0.764 -9.085 -9.655 1.00 96.19 98 ASP A C 1
ATOM 751 O O . ASP A 1 98 ? -1.398 -9.623 -10.575 1.00 96.19 98 ASP A O 1
ATOM 755 N N . LEU A 1 99 ? -0.458 -7.783 -9.706 1.00 92.56 99 LEU A N 1
ATOM 756 C CA . LEU A 1 99 ? -0.785 -6.952 -10.858 1.00 92.56 99 LEU A CA 1
ATOM 757 C C . LEU A 1 99 ? 0.066 -7.337 -12.065 1.00 92.56 99 LEU A C 1
ATOM 759 O O . LEU A 1 99 ? 1.291 -7.216 -12.076 1.00 92.56 99 LEU A O 1
ATOM 763 N N . LYS A 1 100 ? -0.616 -7.719 -13.147 1.00 81.25 100 LYS A N 1
ATOM 764 C CA . LYS A 1 100 ? 0.024 -7.870 -14.452 1.00 81.25 100 LYS A CA 1
ATOM 765 C C . LYS A 1 100 ? 0.537 -6.509 -14.909 1.00 81.25 100 LYS A C 1
ATOM 767 O O . LYS A 1 100 ? -0.226 -5.545 -14.967 1.00 81.25 100 LYS A O 1
ATOM 772 N N . THR A 1 101 ? 1.820 -6.444 -15.254 1.00 69.00 101 THR A N 1
ATOM 773 C CA . THR A 1 101 ? 2.422 -5.244 -15.839 1.00 69.00 101 THR A CA 1
ATOM 774 C C . THR A 1 101 ? 1.674 -4.879 -17.117 1.00 69.00 101 THR A C 1
ATOM 776 O O . THR A 1 101 ? 1.459 -5.739 -17.974 1.00 69.00 101 THR A O 1
ATOM 779 N N . ARG A 1 102 ? 1.265 -3.613 -17.250 1.00 63.22 102 ARG A N 1
ATOM 780 C CA . ARG A 1 102 ? 0.713 -3.128 -18.517 1.00 63.22 102 ARG A CA 1
ATOM 781 C C . ARG A 1 102 ? 1.852 -3.085 -19.535 1.00 63.22 102 ARG A C 1
ATOM 783 O O . ARG A 1 102 ? 2.885 -2.473 -19.276 1.00 63.22 102 ARG A O 1
ATOM 790 N N . SER A 1 103 ? 1.689 -3.780 -20.656 1.00 55.75 103 SER A N 1
ATOM 791 C CA . SER A 1 103 ? 2.587 -3.628 -21.801 1.00 55.75 103 SER A CA 1
ATOM 792 C C . SER A 1 103 ? 2.413 -2.218 -22.367 1.00 55.75 103 SER A C 1
ATOM 794 O O . SER A 1 103 ? 1.275 -1.771 -22.518 1.00 55.75 103 SER A O 1
ATOM 796 N N . ALA A 1 104 ? 3.533 -1.530 -22.599 1.00 54.06 104 ALA A N 1
ATOM 797 C CA . ALA A 1 104 ? 3.574 -0.226 -23.257 1.00 54.06 104 ALA A CA 1
ATOM 798 C C . ALA A 1 104 ? 3.165 -0.325 -24.732 1.00 54.06 104 ALA A C 1
ATOM 800 O O . ALA A 1 104 ? 3.438 -1.389 -25.340 1.00 54.06 104 ALA A O 1
#

Secondary structure (DSSP, 8-state):
----HHHHHHHHHHHHHHHHHHHHHTTSSSSHHHHHHHHHHHS---GGG--HHHHHHHH-HHHHHHHHHHHHHHH--GGGSPPHHHHHHHHTT--GGGPPPPP-

Sequence (104 aa):
RSFTTDEILSRLLDPIVNEGARILEEGVAARPGDIDVIWLNGYNWPAWRGGPMYWADTVGLGAIVARLEQLVAETGDVTLQPAPLLRRLAAEGKGFADLKTRSA

Foldseek 3Di:
DDDDPVRVVLVPLLLVLQVLQVCCVVVVDQASLVVQVCCVPPVVDPPVCRGSQSVCVVVALLVSQVSLVVVCVVPVDPSSHRDPSSVVCNVVSHGSVPDDGDDD

Radius of gyration: 13.5 Å; chains: 1; bounding box: 32×25×46 Å